Protein AF-A0A662UMI1-F1 (afdb_monomer_lite)

Structure (mmCIF, N/CA/C/O backbone):
data_AF-A0A662UMI1-F1
#
_entry.id   AF-A0A662UMI1-F1
#
loop_
_atom_site.group_PDB
_atom_site.id
_atom_site.type_symbol
_atom_site.label_atom_id
_atom_site.label_alt_id
_atom_site.label_comp_id
_atom_site.label_asym_id
_atom_site.label_entity_id
_atom_site.label_seq_id
_atom_site.pdbx_PDB_ins_code
_atom_site.Cartn_x
_atom_site.Cartn_y
_atom_site.Cartn_z
_atom_site.occupancy
_atom_site.B_iso_or_equiv
_atom_site.auth_seq_id
_atom_site.auth_comp_id
_atom_site.auth_asym_id
_atom_site.auth_atom_id
_atom_site.pdbx_PDB_model_num
ATOM 1 N N . LEU A 1 1 ? 18.225 -8.545 -17.751 1.00 67.88 1 LEU A N 1
ATOM 2 C CA . LEU A 1 1 ? 17.728 -7.481 -18.658 1.00 67.88 1 LEU A CA 1
ATOM 3 C C . LEU A 1 1 ? 18.888 -6.686 -19.246 1.00 67.88 1 LEU A C 1
ATOM 5 O O . LEU A 1 1 ? 19.004 -6.633 -20.461 1.00 67.88 1 LEU A O 1
ATOM 9 N N . LEU A 1 2 ? 19.815 -6.218 -18.406 1.00 76.75 2 LEU A N 1
ATOM 10 C CA . LEU A 1 2 ? 21.011 -5.466 -18.818 1.00 76.75 2 LEU A CA 1
ATOM 11 C C . LEU A 1 2 ? 21.986 -6.200 -19.763 1.00 76.75 2 LEU A C 1
ATOM 13 O O . LEU A 1 2 ? 22.800 -5.553 -20.413 1.00 76.75 2 LEU A O 1
ATOM 17 N N . SER A 1 3 ? 21.905 -7.528 -19.874 1.00 83.25 3 SER A N 1
ATOM 18 C CA . SER A 1 3 ? 22.740 -8.338 -20.775 1.00 83.25 3 SER A CA 1
ATOM 19 C C . SER A 1 3 ? 22.089 -8.659 -22.128 1.00 83.25 3 SER A C 1
ATOM 21 O O . SER A 1 3 ? 22.723 -9.289 -22.969 1.00 83.25 3 SER A O 1
ATOM 23 N N . LEU A 1 4 ? 20.825 -8.275 -22.347 1.00 84.25 4 LEU A N 1
ATOM 24 C CA . LEU A 1 4 ? 20.092 -8.597 -23.577 1.00 84.25 4 LEU A CA 1
ATOM 25 C C . LEU A 1 4 ? 20.334 -7.552 -24.681 1.00 84.25 4 LEU A C 1
ATOM 27 O O . LEU A 1 4 ? 20.598 -6.385 -24.351 1.00 84.25 4 LEU A O 1
ATOM 31 N N . PRO A 1 5 ? 20.173 -7.941 -25.965 1.00 86.44 5 PRO A N 1
ATOM 32 C CA . PRO A 1 5 ? 20.173 -7.014 -27.097 1.00 86.44 5 PRO A CA 1
ATOM 33 C C . PRO A 1 5 ? 19.142 -5.884 -26.921 1.00 86.44 5 PRO A C 1
ATOM 35 O O . PRO A 1 5 ? 18.078 -6.128 -26.338 1.00 86.44 5 PRO A O 1
ATOM 38 N N . PRO A 1 6 ? 19.421 -4.668 -27.429 1.00 81.38 6 PRO A N 1
ATOM 39 C CA . PRO A 1 6 ? 18.608 -3.474 -27.168 1.00 81.38 6 PRO A CA 1
ATOM 40 C C . PRO A 1 6 ? 17.150 -3.616 -27.634 1.00 81.38 6 PRO A C 1
ATOM 42 O O . PRO A 1 6 ? 16.236 -3.141 -26.963 1.00 81.38 6 PRO A O 1
ATOM 45 N N . GLU A 1 7 ? 16.915 -4.347 -28.723 1.00 81.81 7 GLU A N 1
ATOM 46 C CA . GLU A 1 7 ? 15.574 -4.588 -29.268 1.00 81.81 7 GLU A CA 1
ATOM 47 C C . GLU A 1 7 ? 14.690 -5.376 -28.289 1.00 81.81 7 GLU A C 1
ATOM 49 O O . GLU A 1 7 ? 13.604 -4.931 -27.925 1.00 81.81 7 GLU A O 1
ATOM 54 N N . VAL A 1 8 ? 15.185 -6.507 -27.774 1.00 84.38 8 VAL A N 1
ATOM 55 C CA . VAL A 1 8 ? 14.460 -7.351 -26.802 1.00 84.38 8 VAL A CA 1
ATOM 56 C C . VAL A 1 8 ? 14.366 -6.675 -25.432 1.00 84.38 8 VAL A C 1
ATOM 58 O O . VAL A 1 8 ? 13.415 -6.899 -24.679 1.00 84.38 8 VAL A O 1
ATOM 61 N N . ARG A 1 9 ? 15.368 -5.858 -25.099 1.00 82.75 9 ARG A N 1
ATOM 62 C CA . ARG A 1 9 ? 15.442 -5.113 -23.846 1.00 82.75 9 ARG A CA 1
ATOM 63 C C . ARG A 1 9 ? 14.282 -4.128 -23.716 1.00 82.75 9 ARG A C 1
ATOM 65 O O . ARG A 1 9 ? 13.566 -4.211 -22.726 1.00 82.75 9 ARG A O 1
ATOM 72 N N . SER A 1 10 ? 14.059 -3.289 -24.728 1.00 80.69 10 SER A N 1
ATOM 73 C CA . SER A 1 10 ? 13.032 -2.237 -24.695 1.00 80.69 10 SER A CA 1
ATOM 74 C C . SER A 1 10 ? 11.627 -2.773 -24.383 1.00 80.69 10 SER A C 1
ATOM 76 O O . SER A 1 10 ? 10.918 -2.232 -23.537 1.00 80.69 10 SER A O 1
ATOM 78 N N . VAL A 1 11 ? 11.253 -3.902 -24.992 1.00 85.75 11 VAL A N 1
ATOM 79 C CA . VAL A 1 11 ? 9.942 -4.535 -24.794 1.00 85.75 11 VAL A CA 1
ATOM 80 C C . VAL A 1 11 ? 9.784 -5.062 -23.365 1.00 85.75 11 VAL A C 1
ATOM 82 O O . VAL A 1 11 ? 8.751 -4.850 -22.730 1.00 85.75 11 VAL A O 1
ATOM 85 N N . ARG A 1 12 ? 10.810 -5.742 -22.837 1.00 84.06 12 ARG A N 1
ATOM 86 C CA . ARG A 1 12 ? 10.768 -6.321 -21.484 1.00 84.06 12 ARG A CA 1
ATOM 87 C C . ARG A 1 12 ? 10.881 -5.266 -20.388 1.00 84.06 12 ARG A C 1
ATOM 89 O O . ARG A 1 12 ? 10.284 -5.436 -19.330 1.00 84.06 12 ARG A O 1
ATOM 96 N N . GLU A 1 13 ? 11.643 -4.204 -20.628 1.00 84.69 13 GLU A N 1
ATOM 97 C CA . GLU A 1 13 ? 11.747 -3.065 -19.715 1.00 84.69 13 GLU A CA 1
ATOM 98 C C . GLU A 1 13 ? 10.412 -2.337 -19.609 1.00 84.69 13 GLU A C 1
ATOM 100 O O . GLU A 1 13 ? 9.927 -2.146 -18.498 1.00 84.69 13 GLU A O 1
ATOM 105 N N . ALA A 1 14 ? 9.752 -2.051 -20.735 1.00 84.69 14 ALA A N 1
ATOM 106 C CA . ALA A 1 14 ? 8.423 -1.447 -20.727 1.00 84.69 14 ALA A CA 1
ATOM 107 C C . ALA A 1 14 ? 7.396 -2.304 -19.961 1.00 84.69 14 ALA A C 1
ATOM 109 O O . ALA A 1 14 ? 6.589 -1.777 -19.193 1.00 84.69 14 ALA A O 1
ATOM 110 N N . GLU A 1 15 ? 7.436 -3.633 -20.116 1.00 87.50 15 GLU A N 1
ATOM 111 C CA . GLU A 1 15 ? 6.555 -4.528 -19.360 1.00 87.50 15 GLU A CA 1
ATOM 112 C C . GLU A 1 15 ? 6.852 -4.501 -17.850 1.00 87.50 15 GLU A C 1
ATOM 114 O O . GLU A 1 15 ? 5.923 -4.461 -17.037 1.00 87.50 15 GLU A O 1
ATOM 119 N N . LEU A 1 16 ? 8.132 -4.506 -17.466 1.00 87.25 16 LEU A N 1
ATOM 120 C CA . LEU A 1 16 ? 8.548 -4.452 -16.066 1.00 87.25 16 LEU A CA 1
ATOM 121 C C . LEU A 1 16 ? 8.133 -3.129 -15.413 1.00 87.25 16 LEU A C 1
ATOM 123 O O . LEU A 1 16 ? 7.496 -3.153 -14.360 1.00 87.25 16 LEU A O 1
ATOM 127 N N . VAL A 1 17 ? 8.435 -1.999 -16.058 1.00 88.00 17 VAL A N 1
ATOM 128 C CA . VAL A 1 17 ? 8.085 -0.654 -15.576 1.00 88.00 17 VAL A CA 1
ATOM 129 C C . VAL A 1 17 ? 6.577 -0.535 -15.392 1.00 88.00 17 VAL A C 1
ATOM 131 O O . VAL A 1 17 ? 6.120 -0.127 -14.327 1.00 88.00 17 VAL A O 1
ATOM 134 N N . ARG A 1 18 ? 5.782 -1.006 -16.360 1.00 87.88 18 ARG A N 1
ATOM 135 C CA . ARG A 1 18 ? 4.317 -0.997 -16.255 1.00 87.88 18 ARG A CA 1
ATOM 136 C C . ARG A 1 18 ? 3.805 -1.791 -15.048 1.00 87.88 18 ARG A C 1
ATOM 138 O O . ARG A 1 18 ? 2.869 -1.356 -14.377 1.00 87.88 18 ARG A O 1
ATOM 145 N N . ARG A 1 19 ? 4.395 -2.956 -14.751 1.00 88.12 19 ARG A N 1
ATOM 146 C CA . ARG A 1 19 ? 4.015 -3.759 -13.572 1.00 88.12 19 ARG A CA 1
ATOM 147 C C . ARG A 1 19 ? 4.400 -3.067 -12.265 1.00 88.12 19 ARG A C 1
ATOM 149 O O . ARG A 1 19 ? 3.581 -3.035 -11.350 1.00 88.12 19 ARG A O 1
ATOM 156 N N . LEU A 1 20 ? 5.605 -2.508 -12.186 1.00 88.00 20 LEU A N 1
ATOM 157 C CA . LEU A 1 20 ? 6.091 -1.797 -10.998 1.00 88.00 20 LEU A CA 1
ATOM 158 C C . LEU A 1 20 ? 5.283 -0.522 -10.726 1.00 88.00 20 LEU A C 1
ATOM 160 O O . LEU A 1 20 ? 4.901 -0.267 -9.583 1.00 88.00 20 LEU A O 1
ATOM 164 N N . PHE A 1 21 ? 4.929 0.214 -11.779 1.00 88.50 21 PHE A N 1
ATOM 165 C CA . PHE A 1 21 ? 4.021 1.355 -11.704 1.00 88.50 21 PHE A CA 1
ATOM 166 C C . PHE A 1 21 ? 2.638 0.947 -11.185 1.00 88.50 21 PHE A C 1
ATOM 168 O O . PHE A 1 21 ? 2.103 1.574 -10.273 1.00 88.50 21 PHE A O 1
ATOM 175 N N . LYS A 1 22 ? 2.078 -0.167 -11.681 1.00 88.06 22 LYS A N 1
ATOM 176 C CA . LYS A 1 22 ? 0.798 -0.690 -11.178 1.00 88.06 22 LYS A CA 1
ATOM 177 C C . LYS A 1 22 ? 0.866 -1.077 -9.695 1.00 88.06 22 LYS A C 1
ATOM 179 O O . LYS A 1 22 ? -0.091 -0.851 -8.955 1.00 88.06 22 LYS A O 1
ATOM 184 N N . MET A 1 23 ? 1.994 -1.629 -9.248 1.00 87.12 23 MET A N 1
ATOM 185 C CA . MET A 1 23 ? 2.251 -1.926 -7.832 1.00 87.12 23 MET A CA 1
ATOM 186 C C . MET A 1 23 ? 2.459 -0.662 -6.977 1.00 87.12 23 MET A C 1
ATOM 188 O O . MET A 1 23 ? 2.411 -0.751 -5.751 1.00 87.12 23 MET A O 1
ATOM 192 N N . GLY A 1 24 ? 2.640 0.505 -7.603 1.00 85.75 24 GLY A N 1
ATOM 193 C CA . GLY A 1 24 ? 2.867 1.788 -6.940 1.00 85.75 24 GLY A CA 1
ATOM 194 C C . GLY A 1 24 ? 4.284 1.960 -6.393 1.00 85.75 24 GLY A C 1
ATOM 195 O O . GLY A 1 24 ? 4.472 2.757 -5.484 1.00 85.75 24 GLY A O 1
ATOM 196 N N . LEU A 1 25 ? 5.254 1.197 -6.911 1.00 86.12 25 LEU A N 1
ATOM 197 C CA . LEU A 1 25 ? 6.674 1.303 -6.540 1.00 86.12 25 LEU A CA 1
ATOM 198 C C . LEU A 1 25 ? 7.420 2.360 -7.360 1.00 86.12 25 LEU A C 1
ATOM 200 O O . LEU A 1 25 ? 8.493 2.791 -6.967 1.00 86.12 25 LEU A O 1
ATOM 204 N N . LEU A 1 26 ? 6.855 2.761 -8.498 1.00 85.69 26 LEU A N 1
ATOM 205 C CA . LEU A 1 26 ? 7.374 3.834 -9.340 1.00 85.69 26 LEU A CA 1
ATOM 206 C C . LEU A 1 26 ? 6.334 4.951 -9.423 1.00 85.69 26 LEU A C 1
ATOM 208 O O . LEU A 1 26 ? 5.136 4.682 -9.541 1.00 85.69 26 LEU A O 1
ATOM 212 N N . GLU A 1 27 ? 6.793 6.199 -9.394 1.00 76.62 27 GLU A N 1
ATOM 213 C CA . GLU A 1 27 ? 5.925 7.379 -9.485 1.00 76.62 27 GLU A CA 1
ATOM 214 C C . GLU A 1 27 ? 5.432 7.634 -10.918 1.00 76.62 27 GLU A C 1
ATOM 216 O O . GLU A 1 27 ? 4.327 8.147 -11.123 1.00 76.62 27 GLU A O 1
ATOM 221 N N . SER A 1 28 ? 6.236 7.232 -11.908 1.00 76.88 28 SER A N 1
ATOM 222 C CA . SER A 1 28 ? 6.022 7.473 -13.335 1.00 76.88 28 SER A CA 1
ATOM 223 C C . SER A 1 28 ? 5.977 6.172 -14.141 1.00 76.88 28 SER A C 1
ATOM 225 O O . SER A 1 28 ? 6.695 5.215 -13.850 1.00 76.88 28 SER A O 1
ATOM 227 N N . GLU A 1 29 ? 5.163 6.150 -15.203 1.00 71.19 29 GLU A N 1
ATOM 228 C CA . GLU A 1 29 ? 5.173 5.074 -16.211 1.00 71.19 29 GLU A CA 1
ATOM 229 C C . GLU A 1 29 ? 6.443 5.081 -17.074 1.00 71.19 29 GLU A C 1
ATOM 231 O O . GLU A 1 29 ? 6.727 4.096 -17.750 1.00 71.19 29 GLU A O 1
ATOM 236 N N . ALA A 1 30 ? 7.217 6.170 -17.045 1.00 70.00 30 ALA A N 1
ATOM 237 C CA . ALA A 1 30 ? 8.492 6.307 -17.744 1.00 70.00 30 ALA A CA 1
ATOM 238 C C . ALA A 1 30 ? 9.696 6.060 -16.818 1.00 70.00 30 ALA A C 1
ATOM 240 O O . ALA A 1 30 ? 10.745 6.673 -17.003 1.00 70.00 30 ALA A O 1
ATOM 241 N N . GLY A 1 31 ? 9.527 5.208 -15.801 1.00 68.12 31 GLY A N 1
ATOM 242 C CA . GLY A 1 31 ? 10.577 4.922 -14.829 1.00 68.12 31 GLY A CA 1
ATOM 243 C C . GLY A 1 31 ? 11.856 4.415 -15.492 1.00 68.12 31 GLY A C 1
ATOM 244 O O . GLY A 1 31 ? 11.824 3.578 -16.401 1.00 68.12 31 GLY A O 1
ATOM 245 N N . THR A 1 32 ? 12.989 4.951 -15.053 1.00 78.00 32 THR A N 1
ATOM 246 C CA . THR A 1 32 ? 14.304 4.572 -15.573 1.00 78.00 32 THR A CA 1
ATOM 247 C C . THR A 1 32 ? 14.786 3.252 -14.969 1.00 78.00 32 THR A C 1
ATOM 249 O O . THR A 1 32 ? 14.336 2.816 -13.910 1.00 78.00 32 THR A O 1
ATOM 252 N N . VAL A 1 33 ? 15.730 2.577 -15.633 1.00 77.44 33 VAL A N 1
ATOM 253 C CA . VAL A 1 33 ? 16.315 1.333 -15.098 1.00 77.44 33 VAL A CA 1
ATOM 254 C C . VAL A 1 33 ? 17.035 1.585 -13.769 1.00 77.44 33 VAL A C 1
ATOM 256 O O . VAL A 1 33 ? 17.025 0.719 -12.897 1.00 77.44 33 VAL A O 1
ATOM 259 N N . ASP A 1 34 ? 17.596 2.779 -13.591 1.00 81.12 34 ASP A N 1
ATOM 260 C CA . ASP A 1 34 ? 18.268 3.176 -12.356 1.00 81.12 34 ASP A CA 1
ATOM 261 C C . ASP A 1 34 ? 17.287 3.297 -11.180 1.00 81.12 34 ASP A C 1
ATOM 263 O O . ASP A 1 34 ? 17.599 2.834 -10.086 1.00 81.12 34 ASP A O 1
ATOM 267 N N . GLU A 1 35 ? 16.069 3.806 -11.405 1.00 82.00 35 GLU A N 1
ATOM 268 C CA . GLU A 1 35 ? 15.011 3.829 -10.379 1.00 82.00 35 GLU A CA 1
ATOM 269 C C . GLU A 1 35 ? 14.637 2.420 -9.917 1.00 82.00 35 GLU A C 1
ATOM 271 O O . GLU A 1 35 ? 14.484 2.178 -8.724 1.00 82.00 35 GLU A O 1
ATOM 276 N N . ILE A 1 36 ? 14.552 1.460 -10.845 1.00 84.06 36 ILE A N 1
ATOM 277 C CA . ILE A 1 36 ? 14.252 0.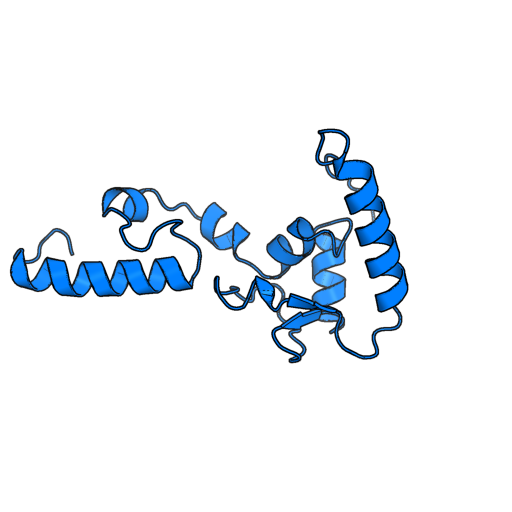060 -10.508 1.00 84.06 36 ILE A CA 1
ATOM 278 C C . ILE A 1 36 ? 15.360 -0.538 -9.634 1.00 84.06 36 ILE A C 1
ATOM 280 O O . ILE A 1 36 ? 15.078 -1.312 -8.720 1.00 84.06 36 ILE A O 1
ATOM 284 N N . LEU A 1 37 ? 16.619 -0.204 -9.923 1.00 86.12 37 LEU A N 1
ATOM 285 C CA . LEU A 1 37 ? 17.771 -0.669 -9.148 1.00 86.12 37 LEU A CA 1
ATOM 286 C C . LEU A 1 37 ? 17.879 0.022 -7.782 1.00 86.12 37 LEU A C 1
ATOM 288 O O . LEU A 1 37 ? 18.468 -0.552 -6.869 1.00 86.12 37 LEU A O 1
ATOM 292 N N . GLY A 1 38 ? 17.313 1.222 -7.647 1.00 87.56 38 GLY A N 1
ATOM 293 C CA . GLY A 1 38 ? 17.253 1.982 -6.401 1.00 87.56 38 GLY A CA 1
ATOM 294 C C . GLY A 1 38 ? 16.156 1.540 -5.430 1.00 87.56 38 GLY A C 1
ATOM 295 O O . GLY A 1 38 ? 16.186 1.975 -4.282 1.00 87.56 38 GLY A O 1
ATOM 296 N N . LEU A 1 39 ? 15.221 0.680 -5.854 1.00 88.44 39 LEU A N 1
ATOM 297 C CA . LEU A 1 39 ? 14.126 0.209 -5.002 1.00 88.44 39 LEU A CA 1
ATOM 298 C C . LEU A 1 39 ? 14.653 -0.511 -3.759 1.00 88.44 39 LEU A C 1
ATOM 300 O O . LEU A 1 39 ? 15.407 -1.487 -3.854 1.00 88.44 39 LEU A O 1
ATOM 304 N N . THR A 1 40 ? 14.192 -0.076 -2.589 1.00 91.62 40 THR A N 1
ATOM 305 C CA . THR A 1 40 ? 14.519 -0.719 -1.318 1.00 91.62 40 THR A CA 1
ATOM 306 C C . THR A 1 40 ? 13.375 -1.608 -0.838 1.00 91.62 40 THR A C 1
ATOM 308 O O . THR A 1 40 ? 12.265 -1.651 -1.377 1.00 91.62 40 THR A O 1
ATOM 311 N N . VAL A 1 41 ? 13.644 -2.375 0.218 1.00 90.31 41 VAL A N 1
ATOM 312 C 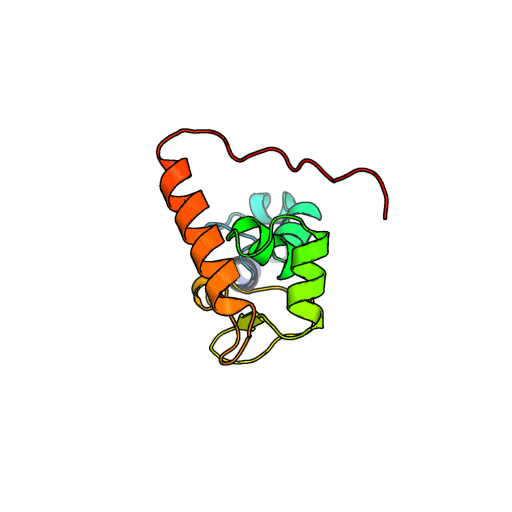CA . VAL A 1 41 ? 12.602 -3.173 0.873 1.00 90.31 41 VAL A CA 1
ATOM 313 C C . VAL A 1 41 ? 11.567 -2.265 1.544 1.00 90.31 41 VAL A C 1
ATOM 315 O O . VAL A 1 41 ? 10.405 -2.658 1.652 1.00 90.31 41 VAL A O 1
ATOM 318 N N . GLU A 1 42 ? 11.950 -1.058 1.970 1.00 89.56 42 GLU A N 1
ATOM 319 C CA . GLU A 1 42 ? 11.023 -0.119 2.604 1.00 89.56 42 GLU A CA 1
ATOM 320 C C . GLU A 1 42 ? 9.900 0.289 1.652 1.00 89.56 42 GLU A C 1
ATOM 322 O O . GLU A 1 42 ? 8.744 0.303 2.076 1.00 89.56 42 GLU A O 1
ATOM 327 N N . ASP A 1 43 ? 10.192 0.487 0.366 1.00 89.50 43 ASP A N 1
ATOM 328 C CA . ASP A 1 43 ? 9.189 0.828 -0.650 1.00 89.50 43 ASP A CA 1
ATOM 329 C C . ASP A 1 43 ? 8.092 -0.245 -0.733 1.00 89.50 43 ASP A C 1
ATOM 331 O O . ASP A 1 43 ? 6.893 0.045 -0.719 1.00 89.50 43 ASP A O 1
ATOM 335 N N . LEU A 1 44 ? 8.483 -1.523 -0.700 1.00 89.25 44 LEU A N 1
ATOM 336 C CA . LEU A 1 44 ? 7.539 -2.646 -0.662 1.00 89.25 44 LEU A CA 1
ATOM 337 C C . LEU A 1 44 ? 6.726 -2.689 0.638 1.00 89.25 44 LEU A C 1
ATOM 339 O O . LEU A 1 44 ? 5.542 -3.041 0.623 1.00 89.25 44 LEU A O 1
ATOM 343 N N . LEU A 1 45 ? 7.337 -2.349 1.775 1.00 90.50 45 LEU A N 1
ATOM 344 C CA . LEU A 1 45 ? 6.640 -2.284 3.062 1.00 90.50 45 LEU A CA 1
ATOM 345 C C . LEU A 1 45 ? 5.638 -1.125 3.106 1.00 90.50 45 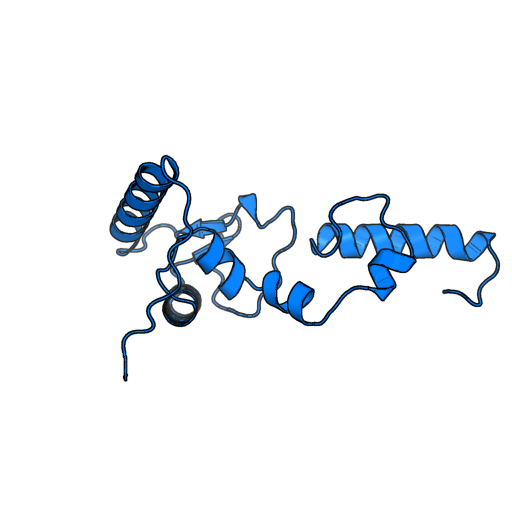LEU A C 1
ATOM 347 O O . LEU A 1 45 ? 4.572 -1.264 3.717 1.00 90.50 45 LEU A O 1
ATOM 351 N N . GLN A 1 46 ? 5.933 -0.016 2.428 1.00 90.00 46 GLN A N 1
ATOM 352 C CA . GLN A 1 46 ? 5.037 1.130 2.329 1.00 90.00 46 GLN A CA 1
ATOM 353 C C . GLN A 1 46 ? 3.774 0.832 1.513 1.00 90.00 46 GLN A C 1
ATOM 355 O O . GLN A 1 46 ? 2.721 1.391 1.813 1.00 90.00 46 GLN A O 1
ATOM 360 N N . ARG A 1 47 ? 3.832 -0.104 0.555 1.00 92.38 47 ARG A N 1
ATOM 361 C CA . ARG A 1 47 ? 2.674 -0.531 -0.258 1.00 92.38 47 ARG A CA 1
ATOM 362 C C . ARG A 1 47 ? 1.736 -1.534 0.425 1.00 92.38 47 ARG A C 1
ATOM 364 O O . ARG A 1 47 ? 0.734 -1.949 -0.163 1.00 92.38 47 ARG A O 1
ATOM 371 N N . ARG A 1 48 ? 2.032 -1.958 1.657 1.00 93.06 48 ARG A N 1
ATOM 372 C CA . ARG A 1 48 ? 1.150 -2.859 2.416 1.00 93.06 48 ARG A CA 1
ATOM 373 C C . ARG A 1 48 ? -0.120 -2.143 2.852 1.00 93.06 48 ARG A C 1
ATOM 375 O O . ARG A 1 48 ? -0.069 -1.000 3.302 1.00 93.06 48 ARG A O 1
ATOM 382 N N . LEU A 1 49 ? -1.236 -2.870 2.846 1.00 91.44 49 LEU A N 1
ATOM 383 C CA . LEU A 1 49 ? -2.529 -2.375 3.316 1.00 91.44 49 LEU A CA 1
ATOM 384 C C . LEU A 1 49 ? -2.431 -1.786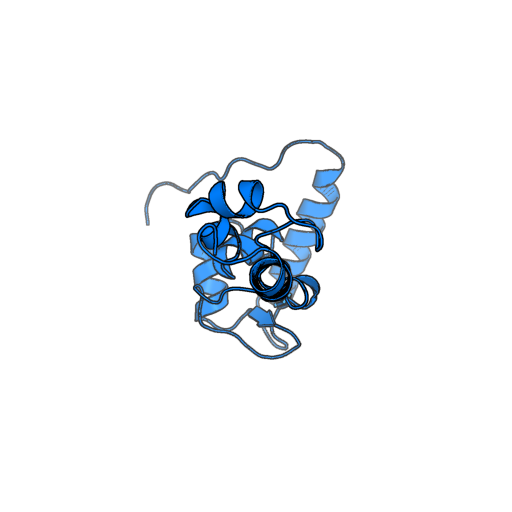 4.728 1.00 91.44 49 LEU A C 1
ATOM 386 O O . LEU A 1 49 ? -2.962 -0.713 4.973 1.00 91.44 49 LEU A O 1
ATOM 390 N N . GLN A 1 50 ? -1.691 -2.429 5.635 1.00 92.50 50 GLN A N 1
ATOM 391 C CA . GLN A 1 50 ? -1.457 -1.912 6.987 1.00 92.50 50 GLN A CA 1
ATOM 392 C C . GLN A 1 50 ? -0.852 -0.497 7.001 1.00 92.50 50 GLN A C 1
ATOM 394 O O . GLN A 1 50 ? -1.341 0.369 7.724 1.00 92.50 50 GLN A O 1
ATOM 399 N N . THR A 1 51 ? 0.194 -0.261 6.206 1.00 91.44 51 THR A N 1
ATOM 400 C CA . THR A 1 51 ? 0.886 1.034 6.150 1.00 91.44 51 THR A CA 1
ATOM 401 C C . THR A 1 51 ? 0.020 2.086 5.466 1.00 91.44 51 THR A C 1
ATOM 403 O O . THR A 1 51 ? -0.070 3.213 5.943 1.00 91.44 51 THR A O 1
ATOM 406 N N . ILE A 1 52 ? -0.673 1.714 4.388 1.00 91.56 52 ILE A N 1
ATOM 407 C CA . ILE A 1 52 ? -1.559 2.623 3.650 1.00 91.56 52 ILE A CA 1
ATOM 408 C C . ILE A 1 52 ? -2.742 3.060 4.518 1.00 91.56 52 ILE A C 1
ATOM 410 O O . ILE A 1 52 ? -3.090 4.234 4.544 1.00 91.56 52 ILE A O 1
ATOM 414 N N . VAL A 1 53 ? -3.335 2.138 5.274 1.00 90.38 53 VAL A N 1
ATOM 415 C CA . VAL A 1 53 ? -4.448 2.425 6.191 1.00 90.38 53 VAL A CA 1
ATOM 416 C C . VAL A 1 53 ? -4.032 3.410 7.281 1.00 90.38 53 VAL A C 1
ATOM 418 O O . VAL A 1 53 ? -4.789 4.326 7.598 1.00 90.38 53 VAL A O 1
ATOM 421 N N . TYR A 1 54 ? -2.822 3.248 7.819 1.00 90.00 54 TYR A N 1
ATOM 422 C CA . TYR A 1 54 ? -2.244 4.193 8.769 1.00 90.00 54 TYR A CA 1
ATOM 423 C C . TYR A 1 54 ? -1.997 5.567 8.127 1.00 90.00 54 TYR A C 1
ATOM 425 O O . TYR A 1 54 ? -2.448 6.574 8.660 1.00 90.00 54 TYR A O 1
ATOM 433 N N . ARG A 1 55 ? -1.373 5.617 6.940 1.00 88.19 55 ARG A N 1
ATOM 434 C CA . ARG A 1 55 ? -1.109 6.875 6.211 1.00 88.19 55 ARG A CA 1
ATOM 435 C C . ARG A 1 55 ? -2.378 7.630 5.819 1.00 88.19 55 ARG A C 1
ATOM 437 O O . ARG A 1 55 ? -2.363 8.849 5.786 1.00 88.19 55 ARG A O 1
ATOM 444 N N . LYS A 1 56 ? -3.469 6.917 5.537 1.00 86.19 56 LYS A N 1
ATOM 445 C CA . LYS A 1 56 ? -4.790 7.503 5.259 1.00 86.19 56 LYS A CA 1
ATOM 446 C C . LYS A 1 56 ? -5.544 7.965 6.514 1.00 86.19 56 LYS A C 1
ATOM 448 O O . LYS A 1 56 ? -6.698 8.380 6.414 1.00 86.19 56 LYS A O 1
ATOM 453 N N . GLY A 1 57 ? -4.947 7.820 7.695 1.00 85.69 57 GLY A N 1
ATOM 454 C CA . GLY A 1 57 ? -5.555 8.247 8.947 1.00 85.69 57 GLY A CA 1
ATOM 455 C C . GLY A 1 57 ? -6.757 7.407 9.374 1.00 85.69 57 GLY A C 1
ATOM 456 O O . GLY A 1 57 ? -7.546 7.867 10.184 1.00 85.69 57 GLY A O 1
ATOM 457 N N . PHE A 1 58 ? -6.934 6.176 8.877 1.00 84.56 58 PHE A N 1
ATOM 458 C CA . PHE A 1 58 ? -8.008 5.295 9.370 1.00 84.56 58 PHE A CA 1
ATOM 459 C C . PHE A 1 58 ? -7.710 4.712 10.762 1.00 84.56 58 PHE A C 1
ATOM 461 O O . PHE A 1 58 ? -8.606 4.190 11.425 1.00 84.56 58 PHE A O 1
ATOM 468 N N . ALA A 1 59 ? -6.447 4.753 11.187 1.00 86.25 59 ALA A N 1
ATOM 469 C CA . ALA A 1 59 ? -5.966 4.221 12.453 1.00 86.25 59 ALA A CA 1
ATOM 470 C C . ALA A 1 59 ? -4.972 5.192 13.090 1.00 86.25 59 ALA A C 1
ATOM 472 O O . ALA A 1 59 ? -4.262 5.899 12.378 1.00 86.25 59 ALA A O 1
ATOM 473 N N . ARG A 1 60 ? -4.862 5.168 14.421 1.00 85.06 60 ARG A N 1
ATOM 474 C CA . ARG A 1 60 ? -3.917 6.005 15.180 1.00 85.06 60 ARG A CA 1
ATOM 475 C C . ARG A 1 60 ? -2.523 5.398 15.265 1.00 85.06 60 ARG A C 1
ATOM 477 O O . ARG A 1 60 ? -1.556 6.089 15.548 1.00 85.06 60 ARG A O 1
ATOM 484 N N . SER A 1 61 ? -2.417 4.088 15.059 1.00 88.62 61 SER A N 1
ATOM 485 C CA . SER A 1 61 ? -1.152 3.357 15.098 1.00 88.62 61 SER A CA 1
ATOM 486 C C . SER A 1 61 ? -1.120 2.237 14.065 1.00 88.62 61 SER A C 1
ATOM 488 O O . SER A 1 61 ? -2.153 1.733 13.614 1.00 88.62 61 SER A O 1
ATOM 490 N N . ILE A 1 62 ? 0.088 1.777 13.747 1.00 88.31 62 ILE A N 1
ATOM 491 C CA . ILE A 1 62 ? 0.316 0.621 12.872 1.00 88.31 62 ILE A CA 1
ATOM 492 C C . ILE A 1 62 ? -0.319 -0.657 13.457 1.00 88.31 62 ILE A C 1
ATOM 494 O O . ILE A 1 62 ? -0.812 -1.509 12.710 1.00 88.31 62 ILE A O 1
ATOM 498 N N . HIS A 1 63 ? -0.338 -0.804 14.785 1.00 90.19 63 HIS A N 1
ATOM 499 C CA . HIS A 1 63 ? -0.958 -1.946 15.465 1.00 90.19 63 HIS A CA 1
ATOM 500 C C . HIS A 1 63 ? -2.485 -1.908 15.366 1.00 90.19 63 HIS A C 1
ATOM 502 O O . HIS A 1 63 ? -3.100 -2.927 15.043 1.00 90.19 63 HIS A O 1
ATOM 508 N N . GLU A 1 64 ? -3.088 -0.734 15.565 1.00 89.44 64 GLU A N 1
ATOM 509 C CA . GLU A 1 64 ? -4.529 -0.536 15.392 1.00 89.44 64 GLU A CA 1
ATOM 510 C C . GLU A 1 64 ? -4.952 -0.779 13.938 1.00 89.44 64 GLU A C 1
ATOM 512 O O . GLU A 1 64 ? -5.921 -1.499 13.702 1.00 89.44 64 GLU A O 1
ATOM 517 N N . ALA A 1 65 ? -4.179 -0.298 12.956 1.00 90.25 65 ALA A N 1
ATOM 518 C CA . ALA A 1 65 ? -4.439 -0.566 11.540 1.00 90.25 65 ALA A CA 1
ATOM 519 C C . ALA A 1 65 ? -4.521 -2.075 11.252 1.00 90.25 65 ALA A C 1
ATOM 521 O O . ALA A 1 65 ? -5.436 -2.538 10.572 1.00 90.25 65 ALA A O 1
ATOM 522 N N . ARG A 1 66 ? -3.608 -2.875 11.824 1.00 92.19 66 ARG A N 1
ATOM 523 C CA . ARG A 1 66 ? -3.656 -4.341 11.700 1.00 92.19 66 ARG A CA 1
ATOM 524 C C . ARG A 1 66 ? -4.920 -4.926 12.332 1.00 92.19 66 ARG A C 1
ATOM 526 O O . ARG A 1 66 ? -5.518 -5.804 11.718 1.00 92.19 66 ARG A O 1
ATOM 533 N N . GLN A 1 67 ? -5.322 -4.466 13.516 1.00 91.62 67 GLN A N 1
ATOM 534 C CA . GLN A 1 67 ? -6.545 -4.937 14.181 1.00 91.62 67 GLN A CA 1
ATOM 535 C C . GLN A 1 67 ? -7.789 -4.639 13.336 1.00 91.62 67 GLN A C 1
ATOM 537 O O . GLN A 1 67 ? -8.620 -5.521 13.135 1.00 91.62 67 GLN A O 1
ATOM 542 N N . LEU A 1 68 ? -7.885 -3.432 12.770 1.00 89.81 68 LEU A N 1
ATOM 543 C CA . LEU A 1 68 ? -8.991 -3.050 11.889 1.00 89.81 68 LEU A CA 1
ATOM 544 C C . LEU A 1 68 ? -9.083 -3.950 10.652 1.00 89.81 68 LEU A C 1
ATOM 546 O O . LEU A 1 68 ? -10.175 -4.379 10.278 1.00 89.81 68 LEU A O 1
ATOM 550 N N . ILE A 1 69 ? -7.939 -4.273 10.045 1.00 91.75 69 ILE A N 1
ATOM 551 C CA . ILE A 1 69 ? -7.875 -5.172 8.889 1.00 91.75 69 ILE A CA 1
ATOM 552 C C . ILE A 1 69 ? -8.287 -6.592 9.290 1.00 91.75 69 ILE A C 1
ATOM 554 O O . ILE A 1 69 ? -9.189 -7.158 8.681 1.00 91.75 69 ILE A O 1
ATOM 558 N N . VAL A 1 70 ? -7.673 -7.164 10.330 1.00 92.44 70 VAL A N 1
ATOM 559 C CA . VAL A 1 70 ? -7.921 -8.554 10.758 1.00 92.44 70 VAL A CA 1
ATOM 560 C C . VAL A 1 70 ? -9.381 -8.771 11.162 1.00 92.44 70 VAL A C 1
ATOM 562 O O . VAL A 1 70 ? -9.966 -9.793 10.810 1.00 92.44 70 VAL A O 1
ATOM 565 N N . HIS A 1 71 ? -9.999 -7.794 11.826 1.00 90.00 71 HIS A N 1
ATOM 566 C CA . HIS A 1 71 ? -11.417 -7.840 12.192 1.00 90.00 71 HIS A CA 1
ATOM 567 C C . HIS A 1 71 ? -12.376 -7.524 11.028 1.00 90.00 71 HIS A C 1
ATOM 569 O O . HIS A 1 71 ? -13.592 -7.593 11.195 1.00 90.00 71 HIS A O 1
ATOM 575 N N . GLY A 1 72 ? -11.865 -7.212 9.832 1.00 88.94 72 GLY A N 1
ATOM 576 C CA . GLY A 1 72 ? -12.681 -7.018 8.631 1.00 88.94 72 GLY A CA 1
ATOM 577 C C . GLY A 1 72 ? -13.419 -5.678 8.579 1.00 88.94 72 GLY A C 1
ATOM 578 O O . GLY A 1 72 ? -14.466 -5.572 7.929 1.00 88.94 72 GLY A O 1
ATOM 579 N N . HIS A 1 73 ? -12.883 -4.653 9.247 1.00 89.06 73 HIS A N 1
ATOM 580 C CA . HIS A 1 73 ? -13.413 -3.288 9.215 1.00 89.06 73 HIS A CA 1
ATOM 581 C C . HIS A 1 73 ? -12.972 -2.501 7.978 1.00 89.06 73 HIS A C 1
ATOM 583 O O . HIS A 1 73 ? -13.476 -1.404 7.762 1.00 89.06 73 HIS A O 1
ATOM 589 N N . ILE A 1 74 ? -12.080 -3.055 7.153 1.00 90.81 74 ILE A N 1
ATOM 590 C CA . ILE A 1 74 ? -11.558 -2.410 5.943 1.00 90.81 74 ILE A CA 1
ATOM 591 C C . ILE A 1 74 ? -12.019 -3.161 4.700 1.00 90.81 74 ILE A C 1
ATOM 593 O O . ILE A 1 74 ? -12.015 -4.397 4.654 1.00 90.81 74 ILE A O 1
ATOM 597 N N . ALA A 1 75 ? -12.418 -2.398 3.688 1.00 91.19 75 ALA A N 1
ATOM 598 C CA . ALA A 1 75 ? -12.793 -2.901 2.384 1.00 91.19 75 ALA A CA 1
ATOM 599 C C . ALA A 1 75 ? -12.010 -2.189 1.275 1.00 91.19 75 ALA A C 1
ATOM 601 O O . ALA A 1 75 ? -11.732 -0.997 1.347 1.00 91.19 75 ALA A O 1
ATOM 602 N N . ILE A 1 76 ? -11.677 -2.936 0.227 1.00 91.12 76 ILE A N 1
ATOM 603 C CA . ILE A 1 76 ? -11.112 -2.411 -1.016 1.00 91.12 76 ILE A CA 1
ATOM 604 C C . ILE A 1 76 ? -12.170 -2.621 -2.090 1.00 91.12 76 ILE A C 1
ATOM 606 O O . ILE A 1 76 ? -12.601 -3.756 -2.307 1.00 91.12 76 ILE A O 1
ATOM 610 N N . ALA A 1 77 ? -12.633 -1.542 -2.724 1.00 88.25 77 ALA A N 1
ATOM 611 C CA . ALA A 1 77 ? -13.683 -1.598 -3.747 1.00 88.25 77 ALA A CA 1
ATOM 612 C C . ALA A 1 77 ? -14.943 -2.373 -3.283 1.00 88.25 77 ALA A C 1
ATOM 614 O O . ALA A 1 77 ? -15.526 -3.163 -4.026 1.00 88.25 77 ALA A O 1
ATOM 615 N N . GLY A 1 78 ? -15.326 -2.211 -2.010 1.00 84.50 78 GLY A N 1
ATOM 616 C CA . GLY A 1 78 ? -16.469 -2.903 -1.397 1.00 84.50 78 GLY A CA 1
ATOM 617 C C . GLY A 1 78 ? -16.214 -4.355 -0.967 1.00 84.50 78 GLY A C 1
ATOM 618 O O . GLY A 1 78 ? -17.073 -4.962 -0.325 1.00 84.50 78 GLY A O 1
ATOM 619 N N . ARG A 1 79 ? -15.035 -4.926 -1.245 1.00 88.62 79 ARG A N 1
ATOM 620 C CA . ARG A 1 79 ? -14.635 -6.259 -0.774 1.00 88.62 79 ARG A CA 1
ATOM 621 C C . ARG A 1 79 ? -13.861 -6.164 0.535 1.00 88.62 79 ARG A C 1
ATOM 623 O O . ARG A 1 79 ? -12.826 -5.511 0.595 1.00 88.62 79 ARG A O 1
ATOM 630 N N . ARG A 1 80 ? -14.326 -6.863 1.574 1.00 90.25 80 ARG A N 1
ATOM 631 C CA . ARG A 1 80 ? -13.606 -6.974 2.853 1.00 90.25 80 ARG A CA 1
ATOM 632 C C . ARG A 1 80 ? -12.271 -7.690 2.659 1.00 90.25 80 ARG A C 1
ATOM 634 O O . ARG A 1 80 ? -12.247 -8.800 2.130 1.00 90.25 80 ARG A O 1
ATOM 641 N N . VAL A 1 81 ? -11.189 -7.074 3.127 1.00 90.56 81 VAL A N 1
ATOM 642 C CA . VAL A 1 81 ? -9.843 -7.658 3.097 1.00 90.56 81 VAL A CA 1
ATOM 643 C C . VAL A 1 81 ? -9.357 -7.827 4.527 1.00 90.56 81 VAL A C 1
ATOM 645 O O . VAL A 1 81 ? -9.293 -6.861 5.278 1.00 90.56 81 VAL A O 1
ATOM 648 N N . THR A 1 82 ? -9.008 -9.059 4.897 1.00 92.12 82 THR A N 1
ATOM 649 C CA . THR A 1 82 ? -8.535 -9.412 6.248 1.00 92.12 82 THR A CA 1
ATOM 650 C C . THR A 1 82 ? -7.027 -9.642 6.325 1.00 92.12 82 THR A C 1
ATOM 652 O O . THR A 1 82 ? -6.484 -9.893 7.399 1.00 92.12 82 THR A O 1
ATOM 655 N N . ALA A 1 83 ? -6.324 -9.540 5.193 1.00 92.94 83 ALA A N 1
ATOM 656 C CA . ALA A 1 83 ? -4.885 -9.744 5.106 1.00 92.94 83 ALA A CA 1
ATOM 657 C C . ALA A 1 83 ? -4.126 -8.404 5.227 1.00 92.94 83 ALA A C 1
ATOM 659 O O . ALA A 1 83 ? -4.117 -7.625 4.274 1.00 92.94 83 ALA A O 1
ATOM 660 N N . PRO A 1 84 ? -3.422 -8.125 6.343 1.00 90.56 84 PRO A N 1
ATOM 661 C CA . PRO A 1 84 ? -2.678 -6.870 6.515 1.00 90.56 84 PRO A CA 1
ATOM 662 C C . PRO A 1 84 ? -1.465 -6.741 5.583 1.00 90.56 84 PRO A C 1
ATOM 664 O O . PRO A 1 84 ? -1.029 -5.632 5.283 1.00 90.56 84 PRO A O 1
ATOM 667 N N . GLY A 1 85 ? -0.925 -7.872 5.119 1.00 91.50 85 GLY A N 1
ATOM 668 C CA . GLY A 1 85 ? 0.181 -7.933 4.161 1.00 91.50 85 GLY A CA 1
ATOM 669 C C . GLY A 1 85 ? -0.241 -7.812 2.695 1.00 91.50 85 GLY A C 1
ATOM 670 O O . GLY A 1 85 ? 0.600 -8.022 1.828 1.00 91.50 85 GLY A O 1
ATOM 671 N N . TYR A 1 86 ? -1.515 -7.522 2.409 1.00 91.88 86 TYR A N 1
ATOM 672 C CA . TYR A 1 86 ? -1.977 -7.297 1.042 1.00 91.88 86 TYR A CA 1
ATOM 673 C C . TYR A 1 86 ? -1.225 -6.113 0.422 1.00 91.88 86 TYR A C 1
ATOM 675 O O . TYR A 1 86 ? -1.173 -5.037 1.021 1.00 91.88 86 TYR A O 1
ATOM 683 N N . LEU A 1 87 ? -0.618 -6.327 -0.747 1.00 91.31 87 LEU A N 1
ATOM 684 C CA . LEU A 1 87 ? 0.037 -5.270 -1.513 1.00 91.31 87 LEU A CA 1
ATOM 685 C C . LEU A 1 87 ? -1.023 -4.562 -2.345 1.00 91.31 87 LEU A C 1
ATOM 687 O O . LEU A 1 87 ? -1.606 -5.162 -3.246 1.00 91.31 87 LEU A O 1
ATOM 691 N N . VAL A 1 88 ? -1.279 -3.302 -2.018 1.00 90.81 88 VAL A N 1
ATOM 692 C CA . VAL A 1 88 ? -2.319 -2.512 -2.673 1.00 90.81 88 VAL A CA 1
ATOM 693 C C . VAL A 1 88 ? -1.746 -1.907 -3.950 1.00 90.81 88 VAL A C 1
ATOM 695 O O . VAL A 1 88 ? -0.722 -1.215 -3.921 1.00 90.81 88 VAL A O 1
ATOM 698 N N . SER A 1 89 ? -2.414 -2.136 -5.078 1.00 90.50 89 SER A N 1
ATOM 699 C CA . SER A 1 89 ? -2.061 -1.467 -6.332 1.00 90.50 89 SER A CA 1
ATOM 700 C C . SER A 1 89 ? -2.433 0.018 -6.307 1.00 90.50 89 SER A C 1
ATOM 702 O O . SER A 1 89 ? -3.261 0.461 -5.514 1.00 90.50 89 SER A O 1
ATOM 704 N N . ARG A 1 90 ? -1.830 0.819 -7.186 1.00 88.62 90 ARG A N 1
ATOM 705 C CA . ARG A 1 90 ? -2.095 2.267 -7.236 1.00 88.62 90 ARG A CA 1
ATOM 706 C C . ARG A 1 90 ? -3.572 2.593 -7.497 1.00 88.62 90 ARG A C 1
ATOM 708 O O . ARG A 1 90 ? -4.104 3.550 -6.950 1.00 88.62 90 ARG A O 1
ATOM 715 N N . GLU A 1 91 ? -4.234 1.772 -8.307 1.00 88.06 91 GLU A N 1
ATOM 716 C CA . GLU A 1 91 ? -5.656 1.910 -8.646 1.00 88.06 91 GLU A CA 1
ATOM 717 C C . GLU A 1 91 ? -6.568 1.581 -7.455 1.00 88.06 91 GLU A C 1
ATOM 719 O O . GLU A 1 91 ? -7.576 2.245 -7.234 1.00 88.06 91 GLU A O 1
ATOM 724 N N . GLU A 1 92 ? -6.210 0.564 -6.669 1.00 87.81 92 GLU A N 1
ATOM 725 C CA . GLU A 1 92 ? -6.984 0.135 -5.500 1.00 87.81 92 GLU A CA 1
ATOM 726 C C . GLU A 1 92 ? -6.828 1.078 -4.313 1.00 87.81 92 GLU A C 1
ATOM 728 O O . GLU A 1 92 ? -7.704 1.129 -3.452 1.00 87.81 92 GLU A O 1
ATOM 733 N N . GLU A 1 93 ? -5.725 1.822 -4.255 1.00 87.75 93 GLU A N 1
ATOM 734 C CA . GLU A 1 93 ? -5.422 2.715 -3.147 1.00 87.75 93 GLU A CA 1
ATOM 735 C C . GLU A 1 93 ? -6.528 3.745 -2.930 1.00 87.75 93 GLU A C 1
ATOM 737 O O . GLU A 1 93 ? -6.931 3.961 -1.792 1.00 87.75 93 GLU A O 1
ATOM 742 N N . SER A 1 94 ? -7.094 4.327 -3.988 1.00 87.38 94 SER A N 1
ATOM 743 C CA . SER A 1 94 ? -8.211 5.278 -3.886 1.00 87.38 94 SER A CA 1
ATOM 744 C C . SER A 1 94 ? -9.526 4.627 -3.438 1.00 87.38 94 SER A C 1
ATOM 746 O O . SER A 1 94 ? -10.369 5.302 -2.857 1.00 87.38 94 SER A O 1
ATOM 748 N N . LEU A 1 95 ? -9.674 3.316 -3.641 1.00 89.38 95 LEU A N 1
ATOM 749 C CA . LEU A 1 95 ? -10.884 2.538 -3.360 1.00 89.38 95 LEU A CA 1
ATOM 750 C C . LEU A 1 95 ? -10.895 1.909 -1.957 1.00 89.38 95 LEU A C 1
ATOM 752 O O . LEU A 1 95 ? -11.799 1.128 -1.648 1.00 89.38 95 LEU A O 1
ATOM 756 N N . ILE A 1 96 ? -9.882 2.191 -1.132 1.00 89.19 96 ILE A N 1
ATOM 757 C CA . ILE A 1 96 ? -9.847 1.770 0.273 1.00 89.19 96 ILE A CA 1
ATOM 758 C C . ILE A 1 96 ? -10.837 2.615 1.065 1.00 89.19 96 ILE A C 1
ATOM 760 O O . ILE A 1 96 ? -10.658 3.830 1.174 1.00 89.19 96 ILE A O 1
ATOM 764 N N . ASP A 1 97 ? -11.805 1.942 1.674 1.00 87.94 97 ASP A N 1
ATOM 765 C CA . ASP A 1 97 ? -12.814 2.540 2.540 1.00 87.94 97 ASP A CA 1
ATOM 766 C C . ASP A 1 97 ? -13.136 1.603 3.719 1.00 87.94 97 ASP A C 1
ATOM 768 O O . ASP A 1 97 ? -12.691 0.450 3.798 1.00 87.94 97 ASP A O 1
ATOM 772 N N . ILE A 1 98 ? -1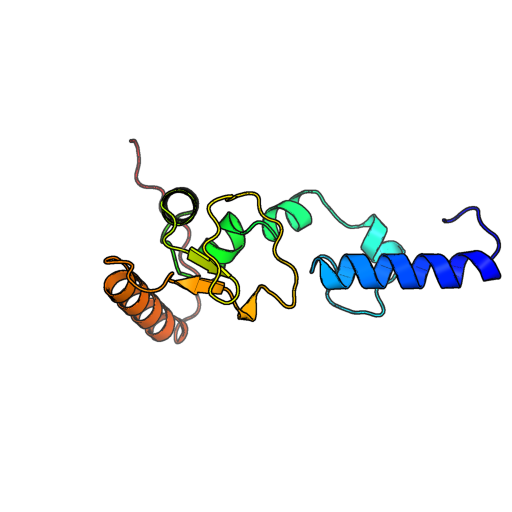3.920 2.098 4.665 1.00 86.94 98 ILE A N 1
ATOM 773 C CA . ILE A 1 98 ? -14.428 1.324 5.787 1.00 86.94 98 ILE A CA 1
ATOM 774 C C . ILE A 1 98 ? -15.487 0.346 5.275 1.00 86.94 98 ILE A C 1
ATOM 776 O O . ILE A 1 98 ? -16.359 0.677 4.472 1.00 86.94 98 ILE A O 1
ATOM 780 N N . ALA A 1 99 ? -15.436 -0.890 5.765 1.00 85.88 99 ALA A N 1
ATOM 781 C CA . ALA A 1 99 ? -16.391 -1.910 5.373 1.00 85.88 99 ALA A CA 1
ATOM 782 C C . ALA A 1 99 ? -17.835 -1.514 5.758 1.00 85.88 99 ALA A C 1
ATOM 784 O O . ALA A 1 99 ? -18.077 -1.088 6.896 1.00 85.88 99 ALA A O 1
ATOM 785 N N . PRO A 1 100 ? -18.820 -1.734 4.866 1.00 76.38 100 PRO A N 1
ATOM 786 C CA . PRO A 1 100 ? -20.212 -1.391 5.135 1.00 76.38 100 PRO A CA 1
ATOM 787 C C . PRO A 1 100 ? -20.746 -2.194 6.332 1.00 76.38 100 PRO A C 1
ATOM 789 O O . PRO A 1 100 ? -20.614 -3.422 6.393 1.00 76.38 100 PRO A O 1
ATOM 792 N N . GLY A 1 101 ? -21.321 -1.489 7.311 1.00 78.00 101 GLY A N 1
ATOM 793 C CA . GLY A 1 101 ? -21.855 -2.069 8.551 1.00 78.00 101 GLY A CA 1
ATOM 794 C C . GLY A 1 101 ? -20.854 -2.188 9.707 1.00 78.00 101 GLY A C 1
ATOM 795 O O . GLY A 1 101 ? -21.151 -2.853 10.696 1.00 78.00 101 GLY A O 1
ATOM 796 N N . SER A 1 102 ? -19.669 -1.578 9.605 1.00 76.44 102 SER A N 1
ATOM 797 C CA . SER A 1 102 ? -18.738 -1.504 10.735 1.00 76.44 102 SER A CA 1
ATOM 798 C C . SER A 1 102 ? -19.268 -0.551 11.823 1.00 76.44 102 SER A C 1
ATOM 800 O O . SER A 1 102 ? -19.496 0.620 11.522 1.00 76.44 102 SER A O 1
ATOM 802 N N . PRO A 1 103 ? -19.398 -0.979 13.095 1.00 75.25 103 PRO A N 1
ATOM 803 C CA . PRO A 1 103 ? -19.798 -0.093 14.196 1.00 75.25 103 PRO A CA 1
ATOM 804 C C . PRO A 1 103 ? -18.745 0.986 14.495 1.00 75.25 103 PRO A C 1
ATOM 806 O O . PRO A 1 103 ? -19.045 2.000 15.114 1.00 75.25 103 PRO A O 1
ATOM 809 N N . LEU A 1 104 ? -17.510 0.782 14.028 1.00 76.88 104 LEU A N 1
ATOM 810 C CA . LEU A 1 104 ? -16.413 1.739 14.148 1.00 76.88 104 LEU A CA 1
ATOM 811 C C . LEU A 1 104 ? -16.400 2.785 13.028 1.00 76.88 104 LEU A C 1
ATOM 813 O O . LEU A 1 104 ? -15.559 3.677 13.064 1.00 76.88 104 LEU A O 1
ATOM 817 N N . ALA A 1 105 ? -17.301 2.690 12.043 1.00 77.56 105 ALA A N 1
ATOM 818 C CA . ALA A 1 105 ? -17.294 3.585 10.891 1.00 77.56 105 ALA A CA 1
ATOM 819 C C . ALA A 1 105 ? -17.436 5.056 11.293 1.00 77.56 105 ALA A C 1
ATOM 821 O O . ALA A 1 105 ? -16.654 5.883 10.841 1.00 77.56 105 ALA A O 1
ATOM 822 N N . GLU A 1 106 ? -18.377 5.368 12.182 1.00 78.75 106 GLU A N 1
ATOM 823 C CA . GLU A 1 106 ? -18.607 6.745 12.630 1.00 78.75 106 GLU A CA 1
ATOM 824 C C . GLU A 1 106 ? -17.407 7.285 13.419 1.00 78.75 106 GLU A C 1
ATOM 826 O O . GLU A 1 106 ? -16.890 8.346 13.090 1.00 78.75 106 GLU A O 1
ATOM 831 N N . ARG A 1 107 ? -16.848 6.494 14.343 1.00 81.31 107 ARG A N 1
ATOM 832 C CA . ARG A 1 107 ? -15.653 6.881 15.114 1.00 81.31 107 ARG A CA 1
ATOM 833 C C . ARG A 1 107 ? -14.439 7.171 14.225 1.00 81.31 107 ARG A C 1
ATOM 835 O O . ARG A 1 107 ? -13.666 8.081 14.501 1.00 81.31 107 ARG A O 1
ATOM 842 N N . ILE A 1 108 ? -14.231 6.363 13.185 1.00 80.31 108 ILE A N 1
ATOM 843 C CA . ILE A 1 108 ? -13.099 6.541 12.268 1.00 80.31 108 ILE A CA 1
ATOM 844 C C . ILE A 1 108 ? -13.328 7.763 11.367 1.00 80.31 108 ILE A C 1
ATOM 846 O O . ILE A 1 108 ? -12.386 8.513 11.135 1.00 80.31 108 ILE A O 1
ATOM 850 N N . LYS A 1 109 ? -14.562 8.016 10.913 1.00 78.88 109 LYS A N 1
ATOM 851 C CA . LYS A 1 109 ? -14.897 9.239 10.164 1.00 78.88 109 LYS A CA 1
ATOM 852 C C . LYS A 1 109 ? -14.710 10.498 11.006 1.00 78.88 109 LYS A C 1
ATOM 854 O O . LYS A 1 109 ? -14.160 11.473 10.512 1.00 78.88 109 LYS A O 1
ATOM 859 N N . GLU A 1 110 ? -15.140 10.477 12.268 1.00 81.19 110 GLU A N 1
ATOM 860 C CA . GLU A 1 110 ? -14.916 11.574 13.219 1.00 81.19 110 GLU A CA 1
ATOM 861 C C . GLU A 1 110 ? -13.423 11.861 13.381 1.00 81.19 110 GLU A C 1
ATOM 863 O O . GLU A 1 110 ? -12.998 13.011 13.340 1.00 81.19 110 GLU A O 1
ATOM 868 N N . TRP A 1 111 ? -12.619 10.807 13.511 1.00 80.25 111 TRP A N 1
ATOM 869 C CA . TRP A 1 111 ? -11.168 10.912 13.590 1.00 80.25 111 TRP A CA 1
ATOM 870 C C . TRP A 1 111 ? -10.545 11.479 12.305 1.00 80.25 111 TRP A C 1
ATOM 872 O O . TRP A 1 111 ? -9.724 12.387 12.373 1.00 80.25 111 TRP A O 1
ATOM 882 N N . GLN A 1 112 ? -10.971 11.015 11.129 1.00 78.56 112 GLN A N 1
ATOM 883 C CA . GLN A 1 112 ? -10.525 11.584 9.853 1.00 78.56 112 GLN A CA 1
ATOM 884 C C . GLN A 1 112 ? -10.925 13.055 9.704 1.00 78.56 112 GLN A C 1
ATOM 886 O O . GLN A 1 112 ? -10.149 13.848 9.183 1.00 78.56 112 GLN A O 1
ATOM 891 N N . ALA A 1 113 ? -1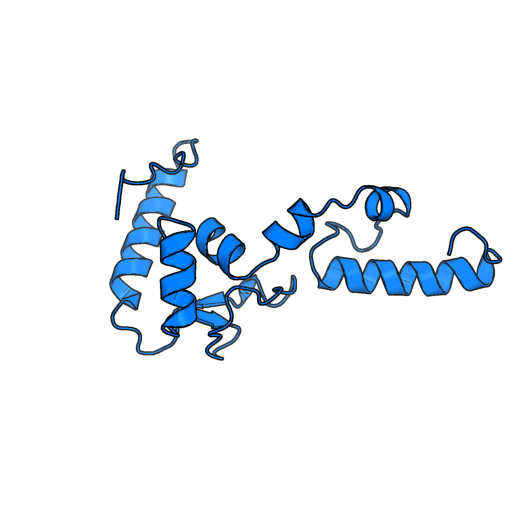2.112 13.434 10.184 1.00 78.62 113 ALA A N 1
ATOM 892 C CA . ALA A 1 113 ? -12.563 14.820 10.182 1.00 78.62 113 ALA A CA 1
ATOM 893 C C . ALA A 1 113 ? -11.738 15.704 11.132 1.00 78.62 113 ALA A C 1
ATOM 895 O O . ALA A 1 113 ? -11.507 16.863 10.805 1.00 78.62 113 ALA A O 1
ATOM 896 N N . GLN A 1 114 ? -11.281 15.172 12.272 1.00 78.25 114 GLN A N 1
ATOM 897 C CA . GLN A 1 114 ? -10.355 15.867 13.179 1.00 78.25 114 GLN A CA 1
ATOM 898 C C . GLN A 1 114 ? -8.998 16.089 12.505 1.00 78.25 114 GLN A C 1
ATOM 900 O O . GLN A 1 114 ? -8.536 17.222 12.437 1.00 78.25 114 GLN A O 1
ATOM 905 N N . LEU A 1 115 ? -8.423 15.043 11.908 1.00 75.75 115 LEU A N 1
ATOM 906 C CA . LEU A 1 115 ? -7.162 15.148 11.167 1.00 75.75 115 LEU A CA 1
ATOM 907 C C . LEU A 1 115 ? -7.249 16.150 10.006 1.00 75.75 115 LEU A C 1
ATOM 909 O O . LEU A 1 115 ? -6.367 16.983 9.842 1.00 75.75 115 LEU A O 1
ATOM 913 N N . ALA A 1 116 ? -8.344 16.137 9.244 1.00 72.75 116 ALA A N 1
ATOM 914 C CA . ALA A 1 116 ? -8.556 17.084 8.148 1.00 72.75 116 ALA A CA 1
ATOM 915 C C . ALA A 1 116 ? -8.723 18.544 8.621 1.00 72.75 116 ALA A C 1
ATOM 917 O O . ALA A 1 116 ? -8.498 19.471 7.845 1.00 72.75 116 ALA A O 1
ATOM 918 N N . GLN A 1 117 ? -9.139 18.769 9.874 1.00 67.12 117 GLN A N 1
ATOM 919 C CA . GLN A 1 117 ? -9.172 20.102 10.489 1.00 67.12 117 GLN A CA 1
ATOM 920 C C . GLN A 1 117 ? -7.784 20.539 10.976 1.00 67.12 117 GLN A C 1
ATOM 922 O O . GLN A 1 117 ? -7.478 21.730 10.947 1.00 67.12 117 GLN A O 1
ATOM 927 N N . GLU A 1 118 ? -6.951 19.587 11.398 1.00 61.16 118 GLU A N 1
ATOM 928 C CA . GLU A 1 118 ? -5.580 19.821 11.857 1.00 61.16 118 GLU A CA 1
ATOM 929 C C . GLU A 1 118 ? -4.600 20.061 10.696 1.00 61.16 118 GLU A C 1
ATOM 931 O O . GLU A 1 118 ? -3.692 20.868 10.850 1.00 61.16 118 GLU A O 1
ATOM 936 N N . GLU A 1 119 ? -4.831 19.499 9.501 1.00 53.00 119 GLU A N 1
ATOM 937 C CA . GLU A 1 119 ? -4.002 19.700 8.290 1.00 53.00 119 GLU A CA 1
ATOM 938 C C . GLU A 1 119 ? -3.938 21.160 7.766 1.00 53.00 119 GLU A C 1
ATOM 940 O O . GLU A 1 119 ? -3.206 21.455 6.821 1.00 53.00 119 GLU A O 1
ATOM 945 N N . GLY A 1 120 ? -4.643 22.107 8.399 1.00 46.41 120 GLY A N 1
ATOM 946 C CA . GLY A 1 120 ? -4.395 23.549 8.249 1.00 46.41 120 GLY A CA 1
ATOM 947 C C . GLY A 1 120 ? -3.147 24.064 8.992 1.00 46.41 120 GLY A C 1
ATOM 948 O O . GLY A 1 120 ? -2.784 25.229 8.832 1.00 46.41 120 GLY A O 1
ATOM 949 N N . GLY A 1 121 ? -2.497 23.220 9.794 1.00 39.12 121 GLY A N 1
ATOM 950 C CA . GLY A 1 121 ? -1.223 23.463 10.458 1.00 39.12 121 GLY A CA 1
ATOM 951 C C . GLY A 1 121 ? -0.296 22.275 10.222 1.00 39.12 121 GLY A C 1
ATOM 952 O O . GLY A 1 121 ? -0.585 21.153 10.616 1.00 39.12 121 GLY A O 1
ATOM 953 N N . GLU A 1 122 ? 0.805 22.532 9.529 1.00 47.91 122 GLU A N 1
ATOM 954 C CA . GLU A 1 122 ? 1.901 21.596 9.294 1.00 47.91 122 GLU A CA 1
ATOM 955 C C . GLU A 1 122 ? 2.340 20.923 10.607 1.00 47.91 122 GLU A C 1
ATOM 957 O O . GLU A 1 122 ? 2.809 21.612 11.505 1.00 47.91 122 GLU A O 1
ATOM 962 N N . GLU A 1 123 ? 2.144 19.605 10.713 1.00 40.53 123 GLU A N 1
ATOM 963 C CA . GLU A 1 123 ? 3.013 18.607 11.362 1.00 40.53 123 GLU A CA 1
ATOM 964 C C . GLU A 1 123 ? 2.244 17.278 11.470 1.00 40.53 123 GLU A C 1
ATOM 966 O O . GLU A 1 123 ? 1.259 17.161 12.194 1.00 40.53 123 GLU A O 1
ATOM 971 N N . VAL A 1 124 ? 2.686 16.245 10.741 1.00 52.72 124 VAL A N 1
ATOM 972 C CA . VAL A 1 124 ? 2.174 14.878 10.932 1.00 52.72 124 VAL A CA 1
ATOM 973 C C . VAL A 1 124 ? 2.592 14.441 12.342 1.00 52.72 124 VAL A C 1
ATOM 975 O O . VAL A 1 124 ? 3.798 14.352 12.588 1.00 52.72 124 VAL A O 1
ATOM 978 N N . PRO A 1 125 ? 1.659 14.164 13.272 1.00 45.56 125 PRO A N 1
ATOM 979 C CA . PRO A 1 125 ? 2.023 13.863 14.647 1.00 45.56 125 PRO A CA 1
ATOM 980 C C . PRO A 1 125 ? 2.813 12.554 14.704 1.00 45.56 125 PRO A C 1
ATOM 982 O O . PRO A 1 125 ? 2.349 11.487 14.291 1.00 45.56 125 PRO A O 1
ATOM 985 N N . GLU A 1 126 ? 4.037 12.660 15.218 1.00 46.97 126 GLU A N 1
ATOM 986 C CA . GLU A 1 126 ? 4.907 11.541 15.553 1.00 46.97 126 GLU A CA 1
ATOM 987 C C . GLU A 1 126 ? 4.141 10.573 16.466 1.00 46.97 126 GLU A C 1
ATOM 989 O O . GLU A 1 126 ? 3.574 10.962 17.491 1.00 46.97 126 GLU A O 1
ATOM 994 N N . ALA A 1 127 ? 4.071 9.306 16.056 1.00 49.44 127 ALA A N 1
ATOM 995 C CA . ALA A 1 127 ? 3.307 8.279 16.744 1.00 49.44 127 ALA A CA 1
ATOM 996 C C . ALA A 1 127 ? 3.807 8.107 18.186 1.00 49.44 127 ALA A C 1
ATOM 998 O O . ALA A 1 127 ? 4.780 7.394 18.441 1.00 49.44 127 ALA A O 1
ATOM 999 N N . GLN A 1 128 ? 3.103 8.700 19.152 1.00 40.78 128 GLN A N 1
ATOM 1000 C CA . GLN A 1 128 ? 3.210 8.291 20.546 1.00 40.78 128 GLN A CA 1
ATOM 1001 C C . GLN A 1 128 ? 2.640 6.876 20.653 1.00 40.78 128 GLN A C 1
ATOM 1003 O O . GLN A 1 128 ? 1.435 6.671 20.804 1.00 40.78 128 GLN A O 1
ATOM 1008 N N . ASN A 1 129 ? 3.515 5.875 20.549 1.00 43.94 129 ASN A N 1
ATOM 1009 C CA . ASN A 1 129 ? 3.209 4.540 21.041 1.00 43.94 129 ASN A CA 1
ATOM 1010 C C . ASN A 1 129 ? 2.859 4.673 22.531 1.00 43.94 129 ASN A C 1
ATOM 1012 O O . ASN A 1 129 ? 3.713 5.128 23.298 1.00 43.94 129 ASN A O 1
ATOM 1016 N N . PRO A 1 130 ? 1.652 4.283 22.982 1.00 42.06 130 PRO A N 1
ATOM 1017 C CA . PRO A 1 130 ? 1.417 4.181 24.409 1.00 42.06 130 PRO A CA 1
ATOM 1018 C C . PRO A 1 130 ? 2.360 3.105 24.974 1.00 42.06 130 PRO A C 1
ATOM 1020 O O . PRO A 1 130 ? 2.495 2.031 24.375 1.00 42.06 130 PRO A O 1
ATOM 1023 N N . PRO A 1 131 ? 3.047 3.370 26.097 1.00 39.62 131 PRO A N 1
ATOM 1024 C CA . PRO A 1 131 ? 3.920 2.385 26.709 1.00 39.62 131 PRO A CA 1
ATOM 1025 C C . PRO A 1 131 ? 3.088 1.210 27.238 1.00 39.62 131 PRO A C 1
ATOM 1027 O O . PRO A 1 131 ? 2.280 1.382 28.145 1.00 39.62 131 PRO A O 1
ATOM 1030 N N . GLY A 1 132 ? 3.341 0.019 26.690 1.00 51.12 132 GLY A N 1
ATOM 1031 C CA . GLY A 1 132 ? 2.980 -1.272 27.279 1.00 51.12 132 GLY A CA 1
ATOM 1032 C C . GLY A 1 132 ? 1.513 -1.698 27.157 1.00 51.12 132 GLY A C 1
ATOM 1033 O O . GLY A 1 132 ? 0.656 -1.232 27.904 1.00 51.12 132 GLY A O 1
ATOM 1034 N N . ALA A 1 133 ? 1.264 -2.687 26.298 1.00 35.97 133 ALA A N 1
ATOM 1035 C CA . ALA A 1 133 ? 0.223 -3.700 26.480 1.00 35.97 133 ALA A CA 1
ATOM 1036 C C . ALA A 1 133 ? 0.680 -5.013 25.834 1.00 35.97 133 ALA A C 1
ATOM 1038 O O . ALA A 1 133 ? 1.113 -4.961 24.659 1.00 35.97 133 ALA A O 1
#

Foldseek 3Di:
DVPDDPVVVVVVVLVVLVVCLQLVLDPDSPDDPVSVVVGDVVSLVCQFQLNLCVVLQLDLDSVRSLVCLLVQQKDFQQHGHNDRRDRATPVRSVRIDTHPPDPCRVVSVVRSVVVVVCVVDDDDDDRPDPPDD

Sequence (133 aa):
LLSLPPEVRSVREAELVRRLFKMGLLESEAGTVDEILGLTVEDLLQRRLQTIVYRKGFARSIHEARQLIVHGHIAIAGRRVTAPGYLVSREEESLIDIAPGSPLAERIKEWQAQLAQEEGGEEVPEAQNPPGA

pLDDT: mean 80.68, std 14.18, range [35.97, 93.06]

Radius of gyration: 18.32 Å; chains: 1; bounding box: 45×33×56 Å

Secondary structure (DSSP, 8-state):
-TTS-HHHHHHHHHHHHHHHHHHTS-S-TT--HHHHHH--HHHHHHTBHHHHHHHTTS-SSHHHHHHHHHTT-EEETTEE---TT-B--HHHHTTEEEPTT-TTHHHHHHHHHHHHHHTTS--PPP--PPS--